Protein AF-A0A0G0TTX5-F1 (afdb_monomer_lite)

Radius of gyration: 15.14 Å; chains: 1; bounding box: 34×30×34 Å

Sequence (113 aa):
MEIFFIVTAFLAEVAGTVAGFGSSTIALPLALFFFDFNTALVLVAFLHIFGNLGRIGFFRKGIDWKLLVRFGIPSVGFTLTGALLVSYIPQNTLKGILGLFLILYAAFSLTQF

Structure (mmCIF, N/CA/C/O backbone):
data_AF-A0A0G0TTX5-F1
#
_entry.id   AF-A0A0G0TTX5-F1
#
loop_
_atom_site.group_PDB
_atom_site.id
_atom_site.type_symbol
_atom_site.label_atom_id
_atom_site.label_alt_id
_atom_site.label_comp_id
_atom_site.label_asym_id
_atom_site.label_entity_id
_atom_site.label_seq_id
_atom_site.pdbx_PDB_ins_code
_atom_site.Cartn_x
_atom_site.Cartn_y
_atom_site.Cartn_z
_atom_site.occupancy
_atom_site.B_iso_or_equiv
_atom_site.auth_seq_id
_atom_site.auth_comp_id
_atom_site.auth_asym_id
_atom_site.auth_atom_id
_atom_site.pdbx_PDB_model_num
ATOM 1 N N . MET A 1 1 ? -6.929 -14.739 -16.099 1.00 72.12 1 MET A N 1
ATOM 2 C CA . MET A 1 1 ? -6.029 -13.977 -15.201 1.00 72.12 1 MET A CA 1
ATOM 3 C C . MET A 1 1 ? -6.783 -12.932 -14.389 1.00 72.12 1 MET A C 1
ATOM 5 O O . MET A 1 1 ? -6.568 -12.870 -13.190 1.00 72.12 1 MET A O 1
ATOM 9 N N . GLU A 1 2 ? -7.719 -12.192 -14.985 1.00 81.19 2 GLU A N 1
ATOM 10 C CA . GLU A 1 2 ? -8.486 -11.135 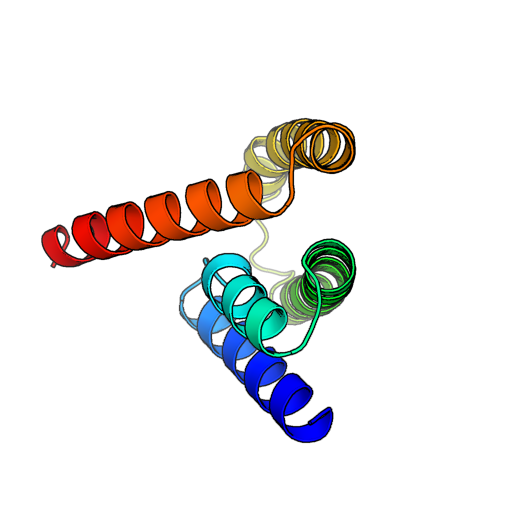-14.297 1.00 81.19 2 GLU A CA 1
ATOM 11 C C . GLU A 1 2 ? -9.285 -11.622 -13.078 1.00 81.19 2 GLU A C 1
ATOM 13 O O . GLU A 1 2 ? -9.202 -11.019 -12.014 1.00 81.19 2 GLU A O 1
ATOM 18 N N . ILE A 1 3 ? -9.983 -12.759 -13.184 1.00 89.81 3 ILE A N 1
ATOM 19 C CA . ILE A 1 3 ? -10.731 -13.346 -12.055 1.00 89.81 3 ILE A CA 1
ATOM 20 C C . ILE A 1 3 ? -9.810 -13.679 -10.875 1.00 89.81 3 ILE A C 1
ATOM 22 O O . ILE A 1 3 ? -10.155 -13.395 -9.733 1.00 89.81 3 ILE A O 1
ATOM 26 N N . PHE A 1 4 ? -8.621 -14.232 -11.138 1.00 89.94 4 PHE A N 1
ATOM 27 C CA . PHE A 1 4 ? -7.646 -14.523 -10.084 1.00 89.94 4 PHE A CA 1
ATOM 28 C C . PHE A 1 4 ? -7.179 -13.243 -9.399 1.00 89.94 4 PHE A C 1
ATOM 30 O O . PHE A 1 4 ? -7.183 -13.185 -8.172 1.00 89.94 4 PHE A O 1
ATOM 37 N N . PHE A 1 5 ? -6.855 -12.202 -10.172 1.00 90.38 5 PHE A N 1
ATOM 38 C CA . PHE A 1 5 ? -6.500 -10.906 -9.606 1.00 90.38 5 PHE A CA 1
ATOM 39 C C . PHE A 1 5 ? -7.623 -10.357 -8.720 1.00 90.38 5 PHE A C 1
ATOM 41 O O . PHE A 1 5 ? -7.363 -10.047 -7.564 1.00 90.38 5 PHE A O 1
ATOM 48 N N . ILE A 1 6 ? -8.870 -10.323 -9.203 1.00 90.75 6 ILE A N 1
ATOM 49 C CA . ILE A 1 6 ? -10.020 -9.808 -8.441 1.00 90.75 6 ILE A CA 1
ATOM 50 C C . ILE A 1 6 ? -10.209 -10.578 -7.130 1.00 90.75 6 ILE A C 1
ATOM 52 O O . ILE A 1 6 ? -10.377 -9.963 -6.078 1.00 90.75 6 ILE A O 1
ATOM 56 N N . VAL A 1 7 ? -10.134 -11.912 -7.169 1.00 93.38 7 VAL A N 1
ATOM 57 C CA . VAL A 1 7 ? -10.243 -12.747 -5.963 1.00 93.38 7 VAL A CA 1
ATOM 58 C C . VAL A 1 7 ? -9.109 -12.433 -4.988 1.00 93.38 7 VAL A C 1
ATOM 60 O O . VAL A 1 7 ? -9.364 -12.191 -3.811 1.00 93.38 7 VAL A O 1
ATOM 63 N N . THR A 1 8 ? -7.861 -12.382 -5.459 1.00 91.94 8 THR A N 1
ATOM 64 C CA . THR A 1 8 ? -6.709 -12.081 -4.593 1.00 91.94 8 THR A CA 1
ATOM 65 C C . THR A 1 8 ? -6.741 -10.656 -4.036 1.00 91.94 8 THR A C 1
ATOM 67 O O . THR A 1 8 ? -6.433 -10.461 -2.865 1.00 91.94 8 THR A O 1
ATOM 70 N N . ALA A 1 9 ? -7.179 -9.675 -4.827 1.00 90.94 9 ALA A N 1
ATOM 71 C CA . ALA A 1 9 ? -7.357 -8.289 -4.414 1.00 90.94 9 ALA A CA 1
ATOM 72 C C . ALA A 1 9 ? -8.445 -8.160 -3.342 1.00 90.94 9 ALA A C 1
ATOM 74 O O . ALA A 1 9 ? -8.246 -7.478 -2.338 1.00 90.94 9 ALA A O 1
ATOM 75 N N . PHE A 1 10 ? -9.568 -8.862 -3.516 1.00 90.75 10 PHE A N 1
ATOM 76 C CA . PHE A 1 10 ? -10.631 -8.914 -2.517 1.00 90.75 10 PHE A CA 1
ATOM 77 C C . PHE A 1 10 ? -10.141 -9.542 -1.208 1.00 90.75 10 PHE A C 1
ATOM 79 O O . PHE A 1 10 ? -10.324 -8.961 -0.140 1.00 90.75 10 PHE A O 1
ATOM 86 N N . LEU A 1 11 ? -9.465 -10.693 -1.281 1.00 92.31 11 LEU A N 1
ATOM 87 C CA . LEU A 1 11 ? -8.905 -11.359 -0.101 1.00 92.31 11 LEU A CA 1
ATOM 88 C C . LEU A 1 11 ? -7.859 -10.491 0.610 1.00 92.31 11 LEU A C 1
ATOM 90 O O . LEU A 1 11 ? -7.864 -10.424 1.838 1.00 92.31 11 LEU A O 1
ATOM 94 N N . ALA A 1 12 ? -7.001 -9.799 -0.143 1.00 91.75 12 ALA A N 1
ATOM 95 C CA . ALA A 1 12 ? -6.020 -8.867 0.404 1.00 91.75 12 ALA A CA 1
ATOM 96 C C . ALA A 1 12 ? -6.691 -7.711 1.162 1.00 91.75 12 ALA A C 1
ATOM 98 O O . ALA A 1 12 ? -6.251 -7.358 2.258 1.00 91.75 12 ALA A O 1
ATOM 99 N N . GLU A 1 13 ? -7.774 -7.152 0.618 1.00 90.19 13 GLU A N 1
ATOM 100 C CA . GLU A 1 13 ? -8.509 -6.065 1.270 1.00 90.19 13 GLU A CA 1
ATOM 101 C C . GLU A 1 13 ? -9.241 -6.546 2.529 1.00 90.19 13 GLU A C 1
ATOM 103 O O . GLU A 1 13 ? -9.192 -5.875 3.561 1.00 90.19 13 GLU A O 1
ATOM 108 N N . VAL A 1 14 ? -9.859 -7.732 2.492 1.00 89.38 14 VAL A N 1
ATOM 109 C CA . VAL A 1 14 ? -10.491 -8.343 3.673 1.00 89.38 14 VAL A CA 1
ATOM 110 C C . VAL A 1 14 ? -9.450 -8.604 4.762 1.00 89.38 14 VAL A C 1
ATOM 112 O O . VAL A 1 14 ? -9.635 -8.164 5.897 1.00 89.38 14 VAL A O 1
ATOM 115 N N . ALA A 1 15 ? -8.331 -9.248 4.423 1.00 90.12 15 ALA A N 1
ATOM 116 C CA . ALA A 1 15 ? -7.254 -9.535 5.369 1.00 90.12 15 ALA A CA 1
ATOM 117 C C . ALA A 1 15 ? -6.677 -8.248 5.980 1.00 90.12 15 ALA A C 1
ATOM 119 O O . ALA A 1 15 ? -6.583 -8.135 7.202 1.00 90.12 15 ALA A O 1
ATOM 120 N N . GLY A 1 16 ? -6.373 -7.243 5.152 1.00 88.06 16 GLY A N 1
ATOM 121 C CA . GLY A 1 16 ? -5.883 -5.943 5.618 1.00 88.06 16 GLY A CA 1
ATOM 122 C C . GLY A 1 16 ? -6.930 -5.118 6.378 1.00 88.06 16 GLY A C 1
ATOM 123 O O . GLY A 1 16 ? -6.580 -4.174 7.089 1.00 88.06 16 GLY A O 1
ATOM 124 N N . THR A 1 17 ? -8.220 -5.429 6.236 1.00 85.31 17 THR A N 1
ATOM 125 C CA . THR A 1 17 ? -9.285 -4.830 7.055 1.00 85.31 17 THR A CA 1
ATOM 126 C C . THR A 1 17 ? -9.324 -5.465 8.434 1.00 85.31 17 THR A C 1
ATOM 128 O O . THR A 1 17 ? -9.314 -4.742 9.427 1.00 85.31 17 THR A O 1
ATOM 131 N N . VAL A 1 18 ? -9.301 -6.798 8.506 1.00 86.50 18 VAL A N 1
ATOM 132 C CA . VAL A 1 18 ? -9.306 -7.542 9.775 1.00 86.50 18 VAL A CA 1
ATOM 133 C C . VAL A 1 18 ? -8.043 -7.264 10.592 1.00 86.50 18 VAL A C 1
ATOM 135 O O . VAL A 1 18 ? -8.135 -7.042 11.795 1.00 86.50 18 VAL A O 1
ATOM 138 N N . ALA A 1 19 ? -6.875 -7.208 9.946 1.00 83.62 19 ALA A N 1
ATOM 139 C CA . ALA A 1 19 ? -5.609 -6.872 10.600 1.00 83.62 19 ALA A CA 1
ATOM 140 C C . ALA A 1 19 ? -5.517 -5.396 11.037 1.00 83.62 19 ALA A C 1
ATOM 142 O O . ALA A 1 19 ? -4.617 -5.027 11.786 1.00 83.62 19 ALA A O 1
ATOM 143 N N . GLY A 1 20 ? -6.412 -4.529 10.548 1.00 78.12 20 GLY A N 1
ATOM 144 C CA . GLY A 1 20 ? -6.403 -3.093 10.833 1.00 78.12 20 GLY A CA 1
ATOM 145 C C . GLY A 1 20 ? -5.324 -2.289 10.093 1.00 78.12 20 GLY A C 1
ATOM 146 O O . GLY A 1 20 ? -5.371 -1.061 10.121 1.00 78.12 20 GLY A O 1
ATOM 147 N N . PHE A 1 21 ? -4.389 -2.937 9.391 1.00 75.69 21 PHE A N 1
ATOM 148 C CA . PHE A 1 21 ? -3.368 -2.297 8.556 1.00 75.69 21 PHE A CA 1
ATOM 149 C C . PHE A 1 21 ? -2.901 -3.236 7.421 1.00 75.69 21 PHE A C 1
ATOM 151 O O . PHE A 1 21 ? -3.230 -4.420 7.398 1.00 75.69 21 PHE A O 1
ATOM 158 N N . GLY A 1 22 ? -2.108 -2.715 6.476 1.00 77.06 22 GLY A N 1
ATOM 159 C CA . GLY A 1 22 ? -1.299 -3.555 5.581 1.00 77.06 22 GLY A CA 1
ATOM 160 C C . GLY A 1 22 ? -1.992 -4.099 4.327 1.00 77.06 22 GLY A C 1
ATOM 161 O O . GLY A 1 22 ? -1.412 -4.943 3.647 1.00 77.06 22 GLY A O 1
ATOM 162 N N . SER A 1 23 ? -3.179 -3.605 3.954 1.00 84.94 23 SER A N 1
ATOM 163 C CA . SER A 1 23 ? -3.832 -4.003 2.693 1.00 84.94 23 SER A CA 1
ATOM 164 C C . SER A 1 23 ? -2.945 -3.730 1.469 1.00 84.94 23 SER A C 1
ATOM 166 O O . SER A 1 23 ? -2.797 -4.605 0.623 1.00 84.94 23 SER A O 1
ATOM 168 N N . SER A 1 24 ? -2.257 -2.58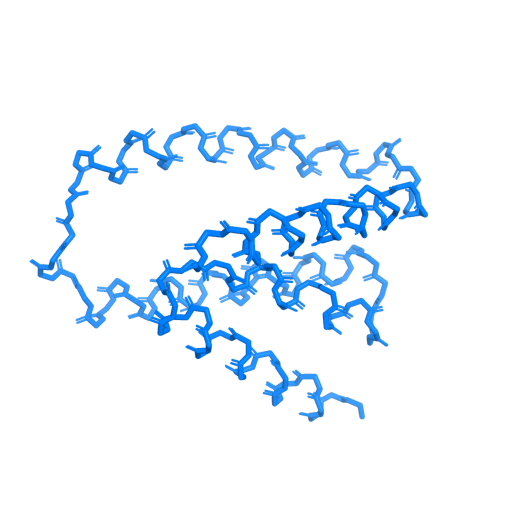1 1.410 1.00 85.06 24 SER A N 1
ATOM 169 C CA . SER A 1 24 ? -1.233 -2.282 0.385 1.00 85.06 24 SER A CA 1
ATOM 170 C C . SER A 1 24 ? -0.077 -3.282 0.373 1.00 85.06 24 SER A C 1
ATOM 172 O O . SER A 1 24 ? 0.373 -3.693 -0.696 1.00 85.06 24 SER A O 1
ATOM 174 N N . THR A 1 25 ? 0.395 -3.677 1.558 1.00 87.94 25 THR A N 1
ATOM 175 C CA . THR A 1 25 ? 1.527 -4.594 1.746 1.00 87.94 25 THR A CA 1
ATOM 176 C C . THR A 1 25 ? 1.254 -5.953 1.103 1.00 87.94 25 THR A C 1
ATOM 178 O O . THR A 1 25 ? 2.178 -6.590 0.609 1.00 87.94 25 THR A O 1
ATOM 181 N N . ILE A 1 26 ? -0.015 -6.371 1.065 1.00 90.69 26 ILE A N 1
ATOM 182 C CA . ILE A 1 26 ? -0.460 -7.618 0.436 1.00 90.69 26 ILE A CA 1
ATOM 183 C C . ILE A 1 26 ? -0.859 -7.379 -1.030 1.00 90.69 26 ILE A C 1
ATOM 185 O O . ILE A 1 26 ? -0.413 -8.096 -1.925 1.00 90.69 26 ILE A O 1
ATOM 189 N N . ALA A 1 27 ? -1.677 -6.358 -1.297 1.00 92.31 27 ALA A N 1
ATOM 190 C CA . ALA A 1 27 ? -2.280 -6.127 -2.608 1.00 92.31 27 ALA A CA 1
ATOM 191 C C . ALA A 1 27 ? -1.262 -5.740 -3.689 1.00 92.31 27 ALA A C 1
ATOM 193 O O . ALA A 1 27 ? -1.388 -6.204 -4.820 1.00 92.31 27 ALA A O 1
ATOM 194 N N . LEU A 1 28 ? -0.252 -4.919 -3.372 1.00 92.94 28 LEU A N 1
ATOM 195 C CA . LEU A 1 28 ? 0.718 -4.461 -4.371 1.00 92.94 28 LEU A CA 1
ATOM 196 C C . LEU A 1 28 ? 1.625 -5.590 -4.882 1.00 92.94 28 LEU A C 1
ATOM 198 O O . LEU A 1 28 ? 1.701 -5.755 -6.099 1.00 92.94 28 LEU A O 1
ATOM 202 N N . PRO A 1 29 ? 2.253 -6.423 -4.032 1.00 92.00 29 PRO A N 1
ATOM 203 C CA . PRO A 1 29 ? 2.987 -7.596 -4.506 1.00 92.00 29 PRO A CA 1
ATOM 204 C C . PRO A 1 29 ? 2.114 -8.549 -5.319 1.00 92.00 29 PRO A C 1
ATOM 206 O O . PRO A 1 29 ? 2.555 -9.027 -6.360 1.00 92.00 29 PRO A O 1
ATOM 209 N N . LEU A 1 30 ? 0.865 -8.773 -4.890 1.00 92.19 30 LEU A N 1
ATOM 210 C CA . LEU A 1 30 ? -0.085 -9.596 -5.636 1.00 92.19 30 LEU A CA 1
ATOM 211 C C . LEU A 1 30 ? -0.368 -9.012 -7.022 1.00 92.19 30 LEU A C 1
ATOM 213 O O . LEU A 1 30 ? -0.247 -9.724 -8.014 1.00 92.19 30 LEU A O 1
ATOM 217 N N . ALA A 1 31 ? -0.659 -7.714 -7.113 1.00 93.88 31 ALA A N 1
ATOM 218 C CA . ALA A 1 31 ? -0.884 -7.021 -8.379 1.00 93.88 31 ALA A CA 1
ATOM 219 C C . ALA A 1 31 ? 0.335 -7.092 -9.316 1.00 93.88 31 ALA A C 1
ATOM 221 O O . ALA A 1 31 ? 0.165 -7.257 -10.522 1.00 93.88 31 ALA A O 1
ATOM 222 N N . LEU A 1 32 ? 1.556 -7.036 -8.775 1.00 93.69 32 LEU A N 1
ATOM 223 C CA . LEU A 1 32 ? 2.802 -7.125 -9.548 1.00 93.69 32 LEU A CA 1
ATOM 224 C C . LEU A 1 32 ? 3.061 -8.503 -10.178 1.00 93.69 32 LEU A C 1
ATOM 226 O O . LEU A 1 32 ? 3.902 -8.594 -11.073 1.00 93.69 32 LEU A O 1
ATOM 230 N N . PHE A 1 33 ? 2.356 -9.559 -9.753 1.00 92.00 33 PHE A N 1
ATOM 231 C CA . PHE A 1 33 ? 2.368 -10.845 -10.463 1.00 92.00 33 PHE A CA 1
ATOM 232 C C . PHE A 1 33 ? 1.518 -10.827 -11.739 1.00 92.00 33 PHE A C 1
ATOM 234 O O . PHE A 1 33 ? 1.734 -11.659 -12.618 1.00 92.00 33 PHE A O 1
ATOM 241 N N . PHE A 1 34 ? 0.563 -9.898 -11.851 1.00 92.75 34 PHE A N 1
ATOM 242 C CA . PHE A 1 34 ? -0.370 -9.816 -12.980 1.00 92.75 34 PHE A CA 1
ATOM 243 C C . PHE A 1 34 ? -0.093 -8.625 -13.904 1.00 92.75 34 PHE A C 1
ATOM 245 O O . PHE A 1 34 ? -0.385 -8.706 -15.095 1.00 92.75 34 PHE A O 1
ATOM 252 N N . PHE A 1 35 ? 0.463 -7.533 -13.375 1.00 92.81 35 PHE A N 1
ATOM 253 C CA . PHE A 1 35 ? 0.608 -6.262 -14.083 1.00 92.81 35 PHE A CA 1
ATOM 254 C C . PHE A 1 35 ? 2.002 -5.651 -13.913 1.00 92.81 35 PHE A C 1
ATOM 256 O O . PHE A 1 35 ? 2.752 -5.974 -12.986 1.00 92.81 35 PHE A O 1
ATOM 263 N N . ASP A 1 36 ? 2.354 -4.722 -14.804 1.00 90.94 36 ASP A N 1
ATOM 264 C CA . ASP A 1 36 ? 3.520 -3.866 -14.607 1.00 90.94 36 ASP A CA 1
ATOM 265 C C . ASP A 1 36 ? 3.336 -2.961 -13.375 1.00 90.94 36 ASP A C 1
ATOM 267 O O . ASP A 1 36 ? 2.249 -2.831 -12.816 1.00 90.94 36 ASP A O 1
ATOM 271 N N . PHE A 1 37 ? 4.418 -2.327 -12.931 1.00 89.69 37 PHE A N 1
ATOM 272 C CA . PHE A 1 37 ? 4.424 -1.609 -11.661 1.00 89.69 37 PHE A CA 1
ATOM 273 C C . PHE A 1 37 ? 3.523 -0.382 -11.667 1.00 89.69 37 PHE A C 1
ATOM 275 O O . 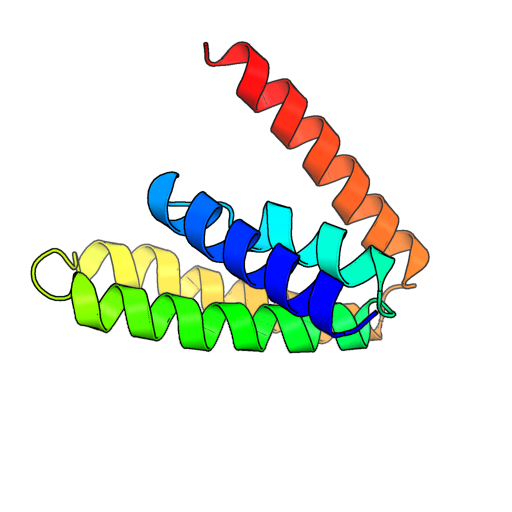PHE A 1 37 ? 2.885 -0.120 -10.653 1.00 89.69 37 PHE A O 1
ATOM 282 N N . ASN A 1 38 ? 3.429 0.329 -12.792 1.00 89.25 38 ASN A N 1
ATOM 283 C CA . ASN A 1 38 ? 2.593 1.520 -12.889 1.00 89.25 38 ASN A CA 1
ATOM 284 C C . ASN A 1 38 ? 1.117 1.125 -12.878 1.00 89.25 38 ASN A C 1
ATOM 286 O O . ASN A 1 38 ? 0.349 1.655 -12.073 1.00 89.25 38 ASN A O 1
ATOM 290 N N . THR A 1 39 ? 0.736 0.141 -13.697 1.00 91.75 39 THR A N 1
ATOM 291 C CA . THR A 1 39 ? -0.635 -0.388 -13.708 1.00 91.75 39 THR A CA 1
ATOM 292 C C . THR A 1 39 ? -1.025 -0.958 -12.345 1.00 91.75 39 THR A C 1
ATOM 294 O O . THR A 1 39 ? -2.094 -0.638 -11.824 1.00 91.75 39 THR A O 1
ATOM 297 N N . ALA A 1 40 ? -0.144 -1.742 -11.717 1.00 92.62 40 ALA A N 1
ATOM 298 C CA . ALA A 1 40 ? -0.369 -2.290 -10.383 1.00 92.62 40 ALA A CA 1
ATOM 299 C C . ALA A 1 40 ? -0.582 -1.186 -9.333 1.00 92.62 40 ALA A C 1
ATOM 301 O O . ALA A 1 40 ? -1.514 -1.280 -8.536 1.00 92.62 40 ALA A O 1
ATOM 302 N N . LEU A 1 41 ? 0.228 -0.120 -9.357 1.00 91.12 41 LEU A N 1
ATOM 303 C CA . LEU A 1 41 ? 0.082 1.032 -8.459 1.00 91.12 41 LEU A CA 1
ATOM 304 C C . LEU A 1 41 ? -1.292 1.690 -8.593 1.00 91.12 41 LEU A C 1
ATOM 306 O O . LEU A 1 41 ? -1.957 1.938 -7.587 1.00 91.12 41 LEU A O 1
ATOM 310 N N . VAL A 1 42 ? -1.729 1.939 -9.830 1.00 91.62 42 VAL A N 1
ATOM 311 C CA . VAL A 1 42 ? -3.030 2.560 -10.112 1.00 91.62 42 VAL A CA 1
ATOM 312 C C . VAL A 1 42 ? -4.169 1.674 -9.607 1.00 91.62 42 VAL A C 1
ATOM 314 O O . VAL A 1 42 ? -5.059 2.157 -8.906 1.00 91.62 42 VAL A O 1
ATOM 317 N N . LEU A 1 43 ? -4.126 0.372 -9.897 1.00 92.81 43 LEU A N 1
ATOM 318 C CA . LEU A 1 43 ? -5.148 -0.573 -9.440 1.00 92.81 43 LEU A CA 1
ATOM 319 C C . LEU A 1 43 ? -5.216 -0.649 -7.908 1.00 92.81 43 LEU A C 1
ATOM 321 O O . LEU A 1 43 ? -6.305 -0.608 -7.336 1.00 92.81 43 LEU A O 1
ATO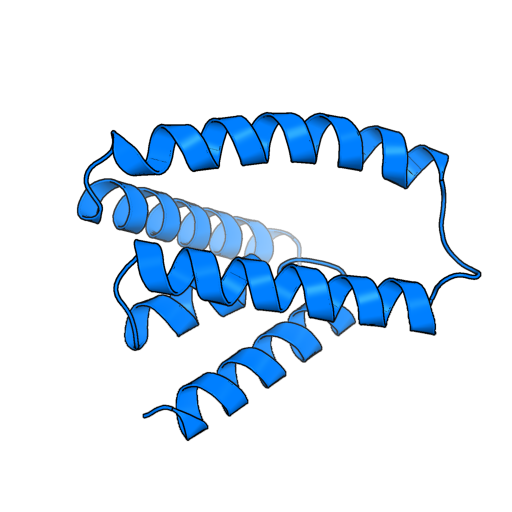M 325 N N . VAL A 1 44 ? -4.068 -0.700 -7.228 1.00 92.19 44 VAL A N 1
ATOM 326 C CA . VAL A 1 44 ? -4.005 -0.719 -5.757 1.00 92.19 44 VAL A CA 1
ATOM 327 C C . VAL A 1 44 ? -4.509 0.591 -5.153 1.00 92.19 44 VAL A C 1
ATOM 329 O O . VAL A 1 44 ? -5.167 0.559 -4.110 1.00 92.19 44 VAL A O 1
ATOM 332 N N . ALA A 1 45 ? -4.267 1.731 -5.806 1.00 90.88 45 ALA A N 1
ATOM 333 C CA . ALA A 1 45 ? -4.817 3.015 -5.383 1.00 90.88 45 ALA A CA 1
ATOM 334 C C . ALA A 1 45 ? -6.354 3.020 -5.447 1.00 90.88 45 ALA A C 1
ATOM 336 O O . ALA A 1 45 ? -7.001 3.435 -4.484 1.00 90.88 45 ALA A O 1
ATOM 337 N N . PHE A 1 46 ? -6.952 2.487 -6.520 1.00 92.19 46 PHE A N 1
ATOM 338 C CA . PHE A 1 46 ? -8.407 2.313 -6.592 1.00 92.19 46 PHE A CA 1
ATOM 339 C C . PHE A 1 46 ? -8.926 1.383 -5.493 1.00 92.19 46 PHE A C 1
ATOM 341 O O . PHE A 1 46 ? -9.889 1.738 -4.810 1.00 92.19 46 PHE A O 1
ATOM 348 N N . LEU A 1 47 ? -8.265 0.242 -5.265 1.00 90.25 47 LEU A N 1
ATOM 349 C CA . LEU A 1 47 ? -8.617 -0.667 -4.168 1.00 90.25 47 LEU A 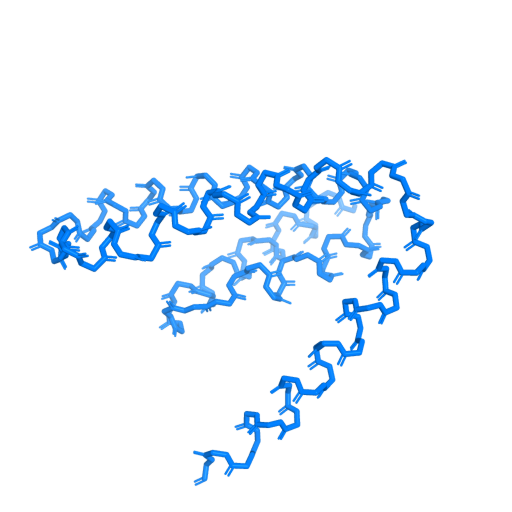CA 1
ATOM 350 C C . LEU A 1 47 ? -8.597 0.055 -2.812 1.00 90.25 47 LEU A C 1
ATOM 352 O O . LEU A 1 47 ? -9.534 -0.100 -2.034 1.00 90.25 47 LEU A O 1
ATOM 356 N N . HIS A 1 48 ? -7.607 0.917 -2.562 1.00 89.56 48 HIS A N 1
ATOM 357 C CA . HIS A 1 48 ? -7.539 1.712 -1.331 1.00 89.56 48 HIS A CA 1
ATOM 358 C C . HIS A 1 48 ? -8.673 2.718 -1.210 1.00 89.56 48 HIS A C 1
ATOM 360 O O . HIS A 1 48 ? -9.223 2.875 -0.122 1.00 89.56 48 HIS A O 1
ATOM 366 N N . ILE A 1 49 ? -9.023 3.418 -2.290 1.00 90.69 49 ILE A N 1
ATOM 367 C CA . ILE A 1 49 ? -10.116 4.394 -2.258 1.00 90.69 49 ILE A CA 1
ATOM 368 C C . ILE A 1 49 ? -11.418 3.679 -1.896 1.00 90.69 49 ILE A C 1
ATOM 370 O O . ILE A 1 49 ? -12.068 4.048 -0.918 1.00 90.69 49 ILE A O 1
ATOM 374 N N . PHE A 1 50 ? -11.777 2.624 -2.628 1.00 90.62 50 PHE A N 1
ATOM 375 C CA . PHE A 1 50 ? -13.031 1.911 -2.388 1.00 90.62 50 PHE A CA 1
ATOM 376 C C . PHE A 1 50 ? -13.035 1.158 -1.051 1.00 90.62 50 PHE A C 1
ATOM 378 O O . PHE A 1 50 ? -14.031 1.215 -0.328 1.00 90.62 50 PHE A O 1
ATOM 385 N N . GLY A 1 51 ? -11.919 0.526 -0.676 1.00 88.62 51 GLY A N 1
ATOM 386 C CA . GLY A 1 51 ? -11.756 -0.149 0.613 1.00 88.62 51 GLY A CA 1
ATOM 387 C C . GLY A 1 51 ? -11.917 0.813 1.791 1.00 88.62 51 GLY A C 1
ATOM 388 O O . GLY A 1 51 ? -12.710 0.560 2.700 1.00 88.62 51 GLY A O 1
ATOM 389 N N . ASN A 1 52 ? -11.255 1.974 1.748 1.00 88.88 52 ASN A N 1
ATOM 390 C CA . ASN A 1 52 ? -11.372 2.984 2.801 1.00 88.88 52 ASN A CA 1
ATOM 391 C C . ASN A 1 52 ? -12.753 3.645 2.840 1.00 88.88 52 ASN A C 1
ATOM 393 O O . ASN A 1 52 ? -13.264 3.886 3.933 1.00 88.88 52 ASN A O 1
ATOM 397 N N . LEU A 1 53 ? -13.394 3.895 1.694 1.00 90.06 53 LEU A N 1
ATOM 398 C CA . LEU A 1 53 ? -14.784 4.369 1.664 1.00 90.06 53 LEU A CA 1
ATOM 399 C C . LEU A 1 53 ? -15.726 3.365 2.337 1.00 90.06 53 LEU A C 1
ATOM 401 O O . LEU A 1 53 ? -16.565 3.764 3.146 1.00 90.06 53 LEU A O 1
ATOM 405 N N . GLY A 1 54 ? -15.541 2.069 2.068 1.00 88.19 54 GLY A N 1
ATOM 406 C CA . GLY A 1 54 ? -16.247 0.996 2.765 1.00 88.19 54 GLY A CA 1
ATOM 407 C C . GLY A 1 54 ? -16.015 1.053 4.276 1.00 88.19 54 GLY A C 1
ATOM 408 O O . GLY A 1 54 ? -16.977 1.111 5.043 1.00 88.19 54 GLY A O 1
ATOM 409 N N . ARG A 1 55 ? -14.752 1.125 4.717 1.00 86.25 55 ARG A N 1
ATOM 410 C CA . ARG A 1 55 ? -14.392 1.227 6.144 1.00 86.25 55 ARG A CA 1
ATOM 411 C C . ARG A 1 55 ? -15.010 2.455 6.811 1.00 86.25 55 ARG A C 1
ATOM 413 O O . ARG A 1 55 ? -15.569 2.330 7.895 1.00 86.25 55 ARG A O 1
ATOM 420 N N . ILE A 1 56 ? -14.973 3.623 6.172 1.00 88.75 56 ILE A N 1
ATOM 421 C CA . ILE A 1 56 ? -15.629 4.833 6.687 1.00 88.75 56 ILE A CA 1
ATOM 422 C C . ILE A 1 56 ? -17.140 4.600 6.789 1.00 88.75 56 ILE A C 1
ATOM 424 O O . ILE A 1 56 ? -17.728 4.897 7.825 1.00 88.75 56 ILE A O 1
ATOM 428 N N . GLY A 1 57 ? -17.772 4.019 5.767 1.00 89.69 57 GLY A N 1
ATOM 429 C CA . GLY A 1 57 ? -19.200 3.695 5.784 1.00 89.69 57 GLY A CA 1
ATOM 430 C C . GLY A 1 57 ? -19.600 2.790 6.957 1.00 89.69 57 GLY A C 1
ATOM 431 O O . GLY A 1 57 ? -20.527 3.127 7.701 1.00 89.69 57 GLY A O 1
ATOM 432 N N . PHE A 1 58 ? -18.876 1.685 7.158 1.00 86.69 58 PHE A N 1
ATOM 433 C CA . PHE A 1 58 ? -19.147 0.705 8.218 1.00 86.69 58 PHE A CA 1
ATOM 434 C C . PHE A 1 58 ? -18.763 1.203 9.620 1.00 86.69 58 PHE A C 1
ATOM 436 O O . PHE A 1 58 ? -19.503 0.970 10.576 1.00 86.69 58 PHE A O 1
ATOM 443 N N . PHE A 1 59 ? -17.645 1.924 9.753 1.00 84.25 59 PHE A N 1
ATOM 444 C CA . PHE A 1 59 ? -17.030 2.259 11.045 1.00 84.25 59 PHE A CA 1
ATOM 445 C C . PHE A 1 59 ? -17.053 3.756 11.390 1.00 84.25 59 PHE A C 1
ATOM 447 O O . PHE A 1 59 ? -16.392 4.176 12.339 1.00 84.25 59 PHE A O 1
ATOM 454 N N . ARG A 1 60 ? -17.858 4.576 10.699 1.00 87.50 60 ARG A N 1
ATOM 455 C CA . ARG A 1 60 ? -17.945 6.040 10.917 1.00 87.50 60 ARG A CA 1
ATOM 456 C C . ARG A 1 60 ? -18.115 6.491 12.368 1.00 87.50 60 ARG A C 1
ATOM 458 O O . ARG A 1 60 ? -17.652 7.567 12.722 1.00 87.50 60 ARG A O 1
ATOM 465 N N . LYS A 1 61 ? -18.787 5.696 13.208 1.00 89.88 61 LYS A N 1
ATOM 466 C CA . LYS A 1 61 ? -19.034 6.042 14.620 1.00 89.88 61 LYS A CA 1
ATOM 467 C C . LYS A 1 61 ? -17.789 5.917 15.509 1.00 89.88 61 LYS A C 1
ATOM 469 O O . LYS A 1 61 ? -17.795 6.474 16.598 1.00 89.88 61 LYS A O 1
ATOM 474 N N . GLY A 1 62 ? -16.758 5.195 15.066 1.00 87.94 62 GLY A N 1
ATOM 475 C CA . GLY A 1 62 ? -15.504 4.994 15.799 1.00 87.94 62 GLY A CA 1
ATOM 476 C C . GLY A 1 62 ? -14.337 5.842 15.287 1.00 87.94 62 GLY A C 1
ATOM 477 O O . GLY A 1 62 ? -13.197 5.571 15.648 1.00 87.94 62 GLY A O 1
ATOM 478 N N . ILE A 1 63 ? -14.589 6.825 14.415 1.00 89.44 63 ILE A N 1
ATOM 479 C CA . ILE A 1 63 ? -13.524 7.645 13.826 1.00 89.44 63 ILE A CA 1
ATOM 480 C C . ILE A 1 63 ? -12.998 8.652 14.855 1.00 89.44 63 ILE A C 1
ATOM 482 O O . ILE A 1 63 ? -13.730 9.529 15.313 1.00 89.44 63 ILE A O 1
ATOM 486 N N . ASP A 1 64 ? -11.699 8.577 15.145 1.00 92.38 64 ASP A N 1
ATOM 487 C CA . ASP A 1 64 ? -10.961 9.633 15.838 1.00 92.38 64 ASP A CA 1
ATOM 488 C C . ASP A 1 64 ? -10.430 10.652 14.815 1.00 92.38 64 ASP A C 1
ATOM 490 O O . ASP A 1 64 ? -9.459 10.406 14.091 1.00 92.38 64 ASP A O 1
ATOM 494 N N . TRP A 1 65 ? -11.059 11.828 14.762 1.00 92.56 65 TRP A N 1
ATOM 495 C CA . TRP A 1 65 ? -10.664 12.892 13.835 1.00 92.56 65 TRP A CA 1
ATOM 496 C C . TRP A 1 65 ? -9.270 13.459 14.097 1.00 92.56 65 TRP A C 1
ATOM 498 O O . TRP A 1 65 ? -8.586 13.872 13.158 1.00 92.56 65 TRP A O 1
ATOM 508 N N . LYS A 1 66 ? -8.817 13.469 15.352 1.00 96.25 66 LYS A N 1
ATOM 509 C CA . LYS A 1 66 ? -7.486 13.968 15.705 1.00 96.25 66 LYS A CA 1
ATOM 510 C C . LYS A 1 66 ? -6.417 13.018 15.180 1.00 96.25 66 LYS A C 1
ATOM 512 O O . LYS A 1 66 ? -5.404 13.477 14.647 1.00 96.25 66 LYS A O 1
ATOM 517 N N . LEU A 1 67 ? -6.655 11.712 15.302 1.00 92.69 67 LEU A N 1
ATOM 518 C CA . LEU A 1 67 ? -5.799 10.681 14.721 1.00 92.69 67 LEU A CA 1
ATOM 519 C C . LEU A 1 67 ? -5.779 10.788 13.193 1.00 92.69 67 LEU A C 1
ATOM 521 O O . LEU A 1 67 ? -4.701 10.819 12.598 1.00 92.69 67 LEU A O 1
ATOM 525 N N . LEU A 1 68 ? -6.955 10.928 12.573 1.00 91.00 68 LEU A N 1
ATOM 526 C CA . LEU A 1 68 ? -7.085 11.024 11.121 1.00 91.00 68 LEU A CA 1
ATOM 527 C C . LEU A 1 68 ? -6.304 12.206 10.546 1.00 91.00 68 LEU A C 1
ATOM 529 O O . LEU A 1 68 ? -5.638 12.048 9.532 1.00 91.00 68 LEU A O 1
ATOM 533 N N . VAL A 1 69 ? -6.324 13.369 11.195 1.00 95.12 69 VAL A N 1
ATOM 534 C CA . VAL A 1 69 ? -5.553 14.536 10.740 1.00 95.12 69 VAL A CA 1
ATOM 535 C C . VAL A 1 69 ? -4.049 14.334 10.950 1.00 95.12 69 VAL A C 1
ATOM 537 O O . VAL A 1 69 ? -3.259 14.610 10.046 1.00 95.12 69 VAL A O 1
ATOM 540 N N . ARG A 1 70 ? -3.644 13.826 12.123 1.00 95.94 70 ARG A N 1
ATOM 541 C CA . ARG A 1 70 ? -2.227 13.622 12.479 1.00 95.94 70 ARG A CA 1
ATOM 542 C C . ARG A 1 70 ? -1.521 12.608 11.588 1.00 95.94 70 ARG A C 1
ATOM 544 O O . ARG A 1 70 ? -0.343 12.793 11.311 1.00 95.94 70 ARG A O 1
ATOM 551 N N . PHE A 1 71 ? -2.224 11.567 11.154 1.00 92.00 71 PHE A N 1
ATOM 552 C CA . PHE A 1 71 ? -1.690 10.585 10.212 1.00 92.00 71 PHE A CA 1
ATOM 553 C C . PHE A 1 71 ? -1.974 10.982 8.763 1.00 92.00 71 PHE A C 1
ATOM 555 O O . PHE A 1 71 ? -1.074 10.963 7.932 1.00 92.00 71 PHE A O 1
ATOM 562 N N . GLY A 1 72 ? -3.198 11.414 8.465 1.00 92.19 72 GLY A N 1
ATOM 563 C CA . GLY A 1 72 ? -3.661 11.688 7.109 1.00 92.19 72 GLY A CA 1
ATOM 564 C C . GLY A 1 72 ? -2.914 12.821 6.415 1.00 92.19 72 GLY A C 1
ATOM 565 O O . GLY A 1 72 ? -2.529 12.648 5.262 1.00 92.19 72 GLY A O 1
ATOM 566 N N . ILE A 1 73 ? -2.651 13.949 7.090 1.00 95.56 73 ILE A N 1
ATOM 567 C CA . ILE A 1 73 ? -1.940 15.073 6.453 1.00 95.56 73 ILE A CA 1
ATOM 568 C C . ILE A 1 73 ? -0.515 14.664 6.037 1.00 95.56 73 ILE A C 1
ATOM 570 O O . ILE A 1 73 ? -0.194 14.800 4.851 1.00 95.56 73 ILE A O 1
ATOM 574 N N . PRO A 1 74 ? 0.336 14.117 6.933 1.00 96.06 74 PRO A N 1
ATOM 575 C CA . PRO A 1 74 ? 1.644 13.609 6.528 1.00 96.06 74 PRO A CA 1
ATOM 576 C C . PRO A 1 74 ? 1.548 12.524 5.455 1.00 96.06 74 PRO A C 1
ATOM 578 O O . PRO A 1 74 ? 2.298 12.571 4.480 1.00 96.06 74 PRO A O 1
ATOM 581 N N . SER A 1 75 ? 0.611 11.578 5.588 1.00 92.31 75 SER A N 1
ATOM 582 C CA . SER A 1 75 ? 0.432 10.501 4.610 1.00 92.31 75 SER A CA 1
ATOM 583 C C . SER A 1 75 ? 0.139 11.033 3.211 1.00 92.31 75 SER A C 1
ATOM 585 O O . SER A 1 75 ? 0.747 10.552 2.258 1.00 92.31 75 SER A O 1
ATOM 587 N N . VAL A 1 76 ? -0.727 12.040 3.066 1.00 93.81 76 VAL A N 1
ATOM 588 C CA . VAL A 1 76 ? -0.995 12.674 1.765 1.00 93.81 76 VAL A CA 1
ATOM 589 C C . VAL A 1 76 ? 0.276 13.319 1.211 1.00 93.81 76 VAL A C 1
ATOM 591 O O . VAL A 1 76 ? 0.627 13.064 0.061 1.00 93.81 76 VAL A O 1
ATOM 594 N N . GLY A 1 77 ? 1.012 14.084 2.026 1.00 96.25 77 GLY A N 1
ATOM 595 C CA . GLY A 1 77 ? 2.252 14.741 1.596 1.00 96.25 77 GLY A CA 1
ATOM 596 C C . GLY A 1 77 ? 3.322 13.758 1.104 1.00 96.25 77 GLY A C 1
ATOM 597 O O . GLY A 1 77 ? 3.867 13.915 0.007 1.00 96.25 77 GLY A O 1
ATOM 598 N N . PHE A 1 78 ? 3.585 12.701 1.874 1.00 94.88 78 PHE A N 1
ATOM 599 C CA . PHE A 1 78 ? 4.557 11.675 1.490 1.00 94.88 78 PHE A CA 1
ATOM 600 C C . PHE A 1 78 ? 4.076 10.814 0.319 1.00 94.88 78 PHE A C 1
ATOM 602 O O . PHE A 1 78 ? 4.884 10.476 -0.544 1.00 94.88 78 PHE A O 1
ATOM 609 N N . THR A 1 79 ? 2.779 10.505 0.231 1.00 89.69 79 THR A N 1
ATOM 610 C CA . THR A 1 79 ? 2.222 9.731 -0.893 1.00 89.69 79 THR A CA 1
ATOM 611 C C . THR A 1 79 ? 2.330 10.504 -2.201 1.00 89.69 79 THR A C 1
ATOM 613 O O . THR A 1 79 ? 2.758 9.935 -3.201 1.00 89.69 79 THR A O 1
ATOM 616 N N . LEU A 1 80 ? 2.011 11.803 -2.203 1.00 93.19 80 LEU A N 1
ATOM 617 C CA . LEU A 1 80 ? 2.172 12.655 -3.386 1.00 93.19 80 LEU A CA 1
ATOM 618 C C . LEU A 1 80 ? 3.640 12.742 -3.809 1.00 93.19 80 LEU A C 1
ATOM 620 O O . LEU A 1 80 ? 3.954 12.564 -4.983 1.00 93.19 80 LEU A O 1
ATOM 624 N N . THR A 1 81 ? 4.541 12.944 -2.847 1.00 94.62 81 THR A N 1
ATOM 625 C CA . THR A 1 81 ? 5.986 12.968 -3.112 1.00 94.62 81 THR A CA 1
ATOM 626 C C . THR A 1 81 ? 6.456 11.642 -3.718 1.00 94.62 81 THR A C 1
ATOM 628 O O . THR A 1 81 ? 7.137 11.635 -4.741 1.00 94.62 81 THR A O 1
ATOM 631 N N . GLY A 1 82 ? 6.043 10.510 -3.141 1.00 90.50 82 GLY A N 1
ATOM 632 C CA . GLY A 1 82 ? 6.358 9.179 -3.658 1.00 90.50 82 GLY A CA 1
ATOM 633 C C . GLY A 1 82 ? 5.802 8.942 -5.064 1.00 90.50 82 GLY A C 1
ATOM 634 O O . GLY A 1 82 ? 6.532 8.474 -5.932 1.00 90.50 82 GLY A O 1
ATOM 635 N N . ALA A 1 83 ? 4.547 9.323 -5.318 1.00 89.38 83 ALA A N 1
ATOM 636 C CA . ALA A 1 83 ? 3.903 9.175 -6.623 1.00 89.38 83 ALA A CA 1
ATOM 637 C C . ALA A 1 83 ? 4.621 9.973 -7.724 1.00 89.38 83 ALA A C 1
ATOM 639 O O . ALA A 1 83 ? 4.811 9.462 -8.827 1.00 89.38 83 ALA A O 1
ATOM 640 N N . LEU A 1 84 ? 5.078 11.193 -7.419 1.00 91.75 84 LEU A N 1
ATOM 641 C CA . LEU A 1 84 ? 5.882 11.989 -8.349 1.00 91.75 84 LEU A CA 1
ATOM 642 C C . LEU A 1 84 ? 7.234 11.323 -8.634 1.00 91.75 84 LEU A C 1
ATOM 644 O O . LEU A 1 84 ? 7.668 11.291 -9.783 1.00 91.75 84 LEU A O 1
ATOM 648 N N . LEU A 1 85 ? 7.876 10.749 -7.612 1.00 91.62 85 LEU A N 1
ATOM 649 C CA . LEU A 1 85 ? 9.179 10.090 -7.738 1.00 91.62 85 LEU A CA 1
ATOM 650 C C . LEU A 1 85 ? 9.137 8.777 -8.529 1.00 91.62 85 LEU A C 1
ATOM 652 O O . LEU A 1 85 ? 10.136 8.439 -9.164 1.00 91.62 85 LEU A O 1
ATOM 656 N N . VAL A 1 86 ? 8.008 8.058 -8.545 1.00 89.75 86 VAL A N 1
ATOM 657 C CA . VAL A 1 86 ? 7.865 6.784 -9.284 1.00 89.75 86 VAL A CA 1
ATOM 658 C C . VAL A 1 86 ? 8.253 6.927 -10.757 1.00 89.75 86 VAL A C 1
ATOM 660 O O . VAL A 1 86 ? 8.878 6.027 -11.308 1.00 89.75 86 VAL A O 1
ATOM 663 N N . SER A 1 87 ? 7.963 8.073 -11.379 1.00 88.81 87 SER A N 1
ATOM 664 C CA . SER A 1 87 ? 8.279 8.313 -12.796 1.00 88.81 87 SER A CA 1
ATOM 665 C C . SER A 1 87 ? 9.775 8.514 -13.074 1.00 88.81 87 SER A C 1
ATOM 667 O O . SER A 1 87 ? 10.201 8.409 -14.221 1.00 88.81 87 SER A O 1
ATOM 669 N N . TYR A 1 88 ? 10.578 8.798 -12.044 1.00 93.50 88 TYR A N 1
ATOM 670 C CA . TYR A 1 88 ? 12.013 9.081 -12.167 1.00 93.50 88 TYR A CA 1
ATOM 671 C C . TYR A 1 88 ? 12.902 7.908 -11.738 1.00 93.50 88 TYR A C 1
ATOM 673 O O . TYR A 1 88 ? 14.112 7.946 -11.955 1.00 93.50 88 TYR A O 1
ATOM 681 N N . ILE A 1 89 ? 12.332 6.872 -11.116 1.00 93.81 89 ILE A N 1
ATOM 682 C CA . ILE A 1 89 ? 13.084 5.740 -10.569 1.00 93.81 89 ILE A CA 1
ATOM 683 C C . ILE A 1 89 ? 12.834 4.500 -11.437 1.00 93.81 89 ILE A C 1
ATOM 685 O O . ILE A 1 89 ? 11.680 4.171 -11.714 1.00 93.81 89 ILE A O 1
ATOM 689 N N . PRO A 1 90 ? 13.881 3.749 -11.834 1.00 94.25 90 PRO A N 1
ATOM 690 C CA . PRO A 1 90 ? 13.701 2.516 -12.588 1.00 94.25 90 PRO A CA 1
ATOM 691 C C . PRO A 1 90 ? 12.790 1.519 -11.863 1.00 94.25 90 PRO A C 1
ATOM 693 O O . PRO A 1 90 ? 12.952 1.246 -10.672 1.00 94.25 90 PRO A O 1
ATOM 696 N N . GLN A 1 91 ? 11.877 0.897 -12.607 1.00 90.38 91 GLN A N 1
ATOM 697 C CA . GLN A 1 91 ? 10.901 -0.052 -12.066 1.00 90.38 91 GLN A CA 1
ATOM 698 C C . GLN A 1 91 ? 11.548 -1.220 -11.304 1.00 90.38 91 GLN A C 1
ATOM 700 O O . GLN A 1 91 ? 11.026 -1.657 -10.280 1.00 90.38 91 GLN A O 1
ATOM 705 N N . ASN A 1 92 ? 12.697 -1.716 -11.771 1.00 93.75 92 ASN A N 1
ATOM 706 C CA . ASN A 1 92 ? 13.428 -2.788 -11.089 1.00 93.75 92 ASN A CA 1
ATOM 707 C C . ASN A 1 92 ? 13.930 -2.346 -9.709 1.00 93.75 92 ASN A C 1
ATOM 709 O O . ASN A 1 92 ? 13.859 -3.118 -8.756 1.00 93.75 92 ASN A O 1
ATOM 713 N N . THR A 1 93 ? 14.366 -1.091 -9.585 1.00 95.06 93 THR A N 1
ATOM 714 C CA . THR A 1 93 ? 14.777 -0.502 -8.308 1.00 95.06 93 THR A CA 1
ATOM 715 C C . THR A 1 93 ? 13.584 -0.360 -7.369 1.00 95.06 93 THR A C 1
ATOM 717 O O . THR A 1 93 ? 13.680 -0.763 -6.214 1.00 95.06 93 THR A O 1
ATOM 720 N N . LEU A 1 94 ? 12.434 0.121 -7.859 1.00 92.06 94 LEU A N 1
ATOM 721 C CA . LEU A 1 94 ? 11.205 0.221 -7.059 1.00 92.06 94 LEU A CA 1
ATOM 722 C C . LEU A 1 94 ? 10.734 -1.149 -6.548 1.00 92.06 94 LEU A C 1
ATOM 724 O O . LEU A 1 94 ? 10.432 -1.297 -5.364 1.00 92.06 94 LEU A O 1
ATOM 728 N N . LYS A 1 95 ? 10.734 -2.171 -7.416 1.00 92.31 95 LYS A N 1
ATOM 729 C CA . LYS A 1 95 ? 10.437 -3.561 -7.029 1.00 92.31 95 LYS A CA 1
ATOM 730 C C . LYS A 1 95 ? 11.427 -4.085 -5.987 1.00 92.31 95 LYS A C 1
ATOM 732 O O . LYS A 1 95 ? 11.006 -4.731 -5.032 1.00 92.31 95 LYS A O 1
ATOM 737 N N . GLY A 1 96 ? 12.719 -3.793 -6.148 1.00 94.69 96 GLY A N 1
ATOM 738 C CA . GLY A 1 96 ? 13.762 -4.180 -5.197 1.00 94.69 96 GLY A CA 1
ATOM 739 C C . GLY A 1 96 ? 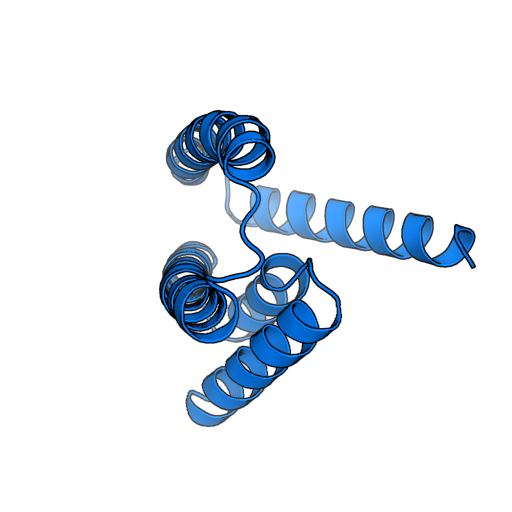13.583 -3.534 -3.822 1.00 94.69 96 GLY A C 1
ATOM 740 O O . GLY A 1 96 ? 13.632 -4.233 -2.813 1.00 94.69 96 GLY A O 1
ATOM 741 N N . ILE A 1 97 ? 13.302 -2.226 -3.780 1.00 93.88 97 ILE A N 1
ATOM 742 C CA . ILE A 1 97 ? 13.011 -1.490 -2.538 1.00 93.88 97 ILE A CA 1
ATOM 743 C C . ILE A 1 97 ? 11.782 -2.083 -1.846 1.00 93.88 97 ILE A C 1
ATOM 745 O O . ILE A 1 97 ? 11.835 -2.357 -0.648 1.00 93.88 97 ILE A O 1
ATOM 749 N N . LEU A 1 98 ? 10.700 -2.326 -2.595 1.00 91.88 98 LEU A N 1
ATOM 750 C CA . LEU A 1 98 ? 9.495 -2.959 -2.063 1.00 91.88 98 LEU A CA 1
ATOM 751 C C . LEU A 1 98 ? 9.807 -4.347 -1.489 1.00 91.88 98 LEU A C 1
ATOM 753 O O . LEU A 1 98 ? 9.427 -4.635 -0.359 1.00 91.88 98 LEU A O 1
ATOM 757 N N . GLY A 1 99 ? 10.523 -5.193 -2.232 1.00 93.75 99 GLY A N 1
ATOM 758 C CA . GLY A 1 99 ? 10.894 -6.534 -1.779 1.00 93.75 99 GLY A CA 1
ATOM 759 C C . GLY A 1 99 ? 11.731 -6.514 -0.498 1.00 93.75 99 GLY A C 1
ATOM 760 O O . GLY A 1 99 ? 11.420 -7.234 0.449 1.00 93.75 99 GLY A O 1
ATOM 761 N N . LEU A 1 100 ? 12.742 -5.642 -0.433 1.00 96.62 100 LEU A N 1
ATOM 762 C CA . LEU A 1 100 ? 13.563 -5.468 0.765 1.00 96.62 100 LEU A CA 1
ATOM 763 C C . LEU A 1 100 ? 12.722 -4.995 1.957 1.00 96.62 100 LEU A C 1
ATOM 765 O O . LEU A 1 100 ? 12.830 -5.564 3.041 1.00 96.62 100 LEU A O 1
ATOM 769 N N . PHE A 1 101 ? 11.854 -4.000 1.750 1.00 93.25 101 PHE A N 1
ATOM 770 C CA . PHE A 1 101 ? 10.930 -3.522 2.777 1.00 93.25 101 PHE A CA 1
ATOM 771 C C . PHE A 1 101 ? 10.051 -4.656 3.318 1.00 93.25 101 PHE A C 1
ATOM 773 O O . PHE A 1 101 ? 9.941 -4.804 4.532 1.00 93.25 101 PHE A O 1
ATOM 780 N N . LEU A 1 102 ? 9.472 -5.485 2.445 1.00 92.00 102 LEU A N 1
ATOM 781 C CA . LEU A 1 102 ? 8.604 -6.595 2.849 1.00 92.00 102 LEU A CA 1
ATOM 782 C C . LEU A 1 102 ? 9.350 -7.664 3.646 1.00 92.00 102 LEU A C 1
ATOM 784 O O . LEU A 1 102 ? 8.821 -8.142 4.646 1.00 92.00 102 LEU A O 1
ATOM 788 N N . ILE A 1 103 ? 10.571 -8.018 3.236 1.00 94.50 103 ILE A N 1
ATOM 789 C CA . ILE A 1 103 ? 11.404 -8.989 3.959 1.00 94.50 103 ILE A CA 1
ATOM 790 C C . ILE A 1 103 ? 11.741 -8.461 5.354 1.00 94.50 103 ILE A C 1
ATOM 792 O O . ILE A 1 103 ? 11.557 -9.174 6.339 1.00 94.50 103 ILE A O 1
ATOM 796 N N . LEU A 1 104 ? 12.197 -7.208 5.449 1.00 94.81 104 LEU A N 1
ATOM 797 C CA . LEU A 1 104 ? 12.531 -6.583 6.730 1.00 94.81 104 LEU A CA 1
ATOM 798 C C . LEU A 1 104 ? 11.302 -6.460 7.631 1.00 94.81 104 LEU A C 1
ATOM 800 O O . LEU A 1 104 ? 11.376 -6.774 8.817 1.00 94.81 104 LEU A O 1
ATOM 804 N N . TYR A 1 105 ? 10.172 -6.042 7.065 1.00 89.81 105 TYR A N 1
ATOM 805 C CA . TYR A 1 105 ? 8.914 -5.923 7.786 1.00 89.81 105 TYR A CA 1
ATOM 806 C C . TYR A 1 105 ? 8.435 -7.280 8.317 1.00 89.81 105 TYR A C 1
ATOM 808 O O . TYR A 1 105 ? 8.092 -7.392 9.492 1.00 89.81 105 TYR A O 1
ATOM 816 N N . ALA A 1 106 ? 8.462 -8.321 7.481 1.00 90.06 106 ALA A N 1
ATOM 817 C CA . ALA A 1 106 ? 8.097 -9.673 7.884 1.00 90.06 106 ALA A CA 1
ATOM 818 C C . ALA A 1 106 ? 9.027 -10.202 8.985 1.00 90.06 106 ALA A C 1
ATOM 820 O O . ALA A 1 106 ? 8.546 -10.709 9.995 1.00 90.06 106 ALA A O 1
ATOM 821 N N . ALA A 1 107 ? 10.344 -10.026 8.834 1.00 93.75 107 ALA A N 1
ATOM 822 C CA . ALA A 1 107 ? 11.321 -10.429 9.841 1.00 93.75 107 ALA A CA 1
ATOM 823 C C . ALA A 1 107 ? 11.082 -9.720 11.182 1.00 93.75 107 ALA A C 1
ATOM 825 O O . ALA A 1 107 ? 11.023 -10.379 12.215 1.00 93.75 107 ALA A O 1
ATOM 826 N N . PHE A 1 108 ? 10.878 -8.400 11.163 1.00 91.56 108 PHE A N 1
ATOM 827 C CA . PHE A 1 108 ? 10.554 -7.627 12.361 1.00 91.56 108 PHE A CA 1
ATOM 828 C C . PHE A 1 108 ? 9.235 -8.080 12.998 1.00 91.56 108 PHE A C 1
ATOM 830 O O . PHE A 1 108 ? 9.158 -8.239 14.211 1.00 91.56 108 PHE A O 1
ATOM 837 N N . SER A 1 109 ? 8.199 -8.330 12.196 1.00 86.81 109 SER A N 1
ATOM 838 C CA . SER A 1 109 ? 6.901 -8.771 12.711 1.00 86.81 109 SER A CA 1
ATOM 839 C C . SER A 1 109 ? 6.974 -10.131 13.409 1.00 86.81 109 SER A C 1
ATOM 841 O O . SER A 1 109 ? 6.212 -10.358 14.344 1.00 86.81 109 SER A O 1
ATOM 843 N N . LEU A 1 110 ? 7.869 -11.028 12.981 1.00 89.69 110 LEU A N 1
ATOM 844 C CA . LEU A 1 110 ? 8.046 -12.344 13.604 1.00 89.69 110 LEU A CA 1
ATOM 845 C C . LEU A 1 110 ? 8.702 -12.273 14.989 1.00 89.69 110 LEU A C 1
ATOM 847 O O . LEU A 1 110 ? 8.506 -13.186 15.782 1.00 89.69 110 LEU A O 1
ATOM 851 N N . THR A 1 111 ? 9.449 -11.210 15.307 1.00 93.25 111 THR A N 1
ATOM 852 C CA . THR A 1 111 ? 10.078 -11.050 16.631 1.00 93.25 111 THR A CA 1
ATOM 853 C C . THR A 1 111 ? 9.160 -10.403 17.670 1.00 93.25 111 THR A C 1
ATOM 855 O O . THR A 1 111 ? 9.588 -10.206 18.801 1.00 93.25 111 THR A O 1
ATOM 858 N N . GLN A 1 112 ? 7.957 -9.971 17.281 1.00 78.31 112 GLN A N 1
ATOM 859 C CA . GLN A 1 112 ? 6.992 -9.293 18.161 1.00 78.31 112 GLN A CA 1
ATOM 860 C C . GLN A 1 112 ? 5.926 -10.252 18.732 1.00 78.31 112 GLN A C 1
ATOM 862 O O . GLN A 1 112 ? 4.976 -9.793 19.366 1.00 78.31 112 GLN A O 1
ATOM 867 N N . PHE A 1 113 ? 6.077 -11.558 18.490 1.00 57.53 113 PHE A N 1
ATOM 868 C CA . PHE A 1 113 ? 5.324 -12.637 19.136 1.00 57.53 113 PHE A CA 1
ATOM 869 C C . PHE A 1 113 ? 6.093 -13.166 20.347 1.00 57.53 113 PHE A C 1
ATOM 871 O O . PHE A 1 113 ? 5.422 -13.532 21.337 1.00 57.53 113 PHE A O 1
#

Organism: NCBI:txid1618408

InterPro domains:
  IPR002781 Transmembrane protein TauE-like, transmembrane domain [PF01925] (6-111)
  IPR052017 4-Toluene Sulfonate Uptake Permease [PTHR30269] (5-110)

pLDDT: mean 90.22, std 5.19, range [57.53, 96.62]

Secondary structure (DSSP, 8-state):
-HHHHHHHHHHHHHHHHHTSS-HHHHHHHHHHTTS-HHHHHHHHHHHHHHHHHHHHHHHGGG--HHHHHHHHHHHHHHHHHHHHHHTTS-HHHHHHHHHHHHHHHHHHHHTT-

Foldseek 3Di:
DVVVLVVQLVVLLVVCVVVVHCSCLRQLVSLVVPDQNVVSVVVVVVSVVVSVVVCCVVPVVVDDPVVCCVCVVVCVVVVVVVVVCVVVDDSVVVVVVSVVVSVVVVVVVVVVD